Protein AF-A0A0D7ASS7-F1 (afdb_monomer_lite)

Secondary structure (DSSP, 8-state):
-----THHHHHHHHHHHPPPP--SS--HHHHHHHHHHHHHHHHHHHHHHHHHHH-TT-HHHHHHHHHHHHHS-HHHHHHHHHTT--GGGS-PPPHHHHHHHHSTTHHHHHHHHHSTT---HHHHHHHHHHHHT--HHHHHHHHHTT------PPP-

pLDDT: mean 70.8, std 17.52, range [34.53, 91.5]

Radius of gyration: 19.89 Å; chains: 1; bounding box: 53×33×56 Å

Structure (mmCIF, N/CA/C/O backbone):
data_AF-A0A0D7ASS7-F1
#
_entry.id   AF-A0A0D7ASS7-F1
#
loop_
_atom_site.group_PDB
_atom_site.id
_atom_site.type_symbol
_atom_site.label_atom_id
_atom_site.label_alt_id
_atom_site.label_comp_id
_atom_site.label_asym_id
_atom_site.label_entity_id
_atom_site.label_seq_id
_atom_site.pdbx_PDB_ins_code
_atom_site.Cartn_x
_atom_site.Cartn_y
_atom_site.Cartn_z
_atom_site.occupancy
_atom_site.B_iso_or_equiv
_atom_site.auth_seq_id
_atom_site.auth_comp_id
_atom_site.auth_asym_id
_atom_site.auth_atom_id
_atom_site.pdbx_PDB_model_num
ATOM 1 N N . MET A 1 1 ? 10.363 -7.532 -31.169 1.00 34.53 1 MET A N 1
ATOM 2 C CA . MET A 1 1 ? 11.376 -7.976 -30.187 1.00 34.53 1 MET A CA 1
ATOM 3 C C . MET A 1 1 ? 12.349 -6.829 -29.951 1.00 34.53 1 MET A C 1
ATOM 5 O O . MET A 1 1 ? 13.036 -6.443 -30.884 1.00 34.53 1 MET A O 1
ATOM 9 N N . ARG A 1 2 ? 12.371 -6.235 -28.754 1.00 35.59 2 ARG A N 1
ATOM 10 C CA . ARG A 1 2 ? 13.431 -5.303 -28.335 1.00 35.59 2 ARG A CA 1
ATOM 11 C C . ARG A 1 2 ? 13.982 -5.814 -27.009 1.00 35.59 2 ARG A C 1
A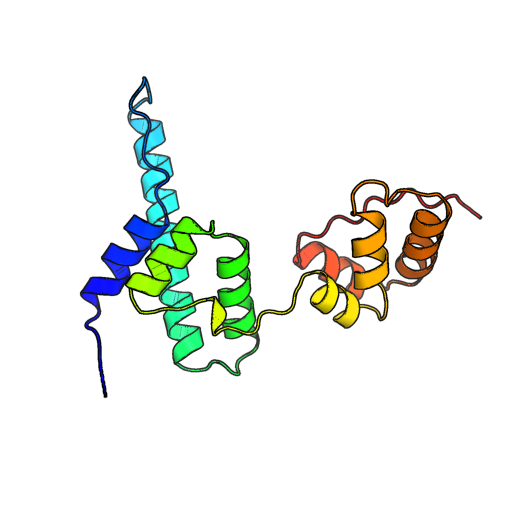TOM 13 O O . ARG A 1 2 ? 13.456 -5.509 -25.947 1.00 35.59 2 ARG A O 1
ATOM 20 N N . PHE A 1 3 ? 14.974 -6.694 -27.114 1.00 41.94 3 PHE A N 1
ATOM 21 C CA . PHE A 1 3 ? 15.791 -7.134 -25.991 1.00 41.94 3 PHE A CA 1
ATOM 22 C C . PHE A 1 3 ? 16.792 -6.018 -25.687 1.00 41.94 3 PHE A C 1
ATOM 24 O O . PHE A 1 3 ? 17.801 -5.883 -26.372 1.00 41.94 3 PHE A O 1
ATOM 31 N N . THR A 1 4 ? 16.491 -5.187 -24.693 1.00 43.41 4 THR A N 1
ATOM 32 C CA . THR A 1 4 ? 17.469 -4.248 -24.132 1.00 43.41 4 THR A CA 1
ATOM 33 C C . THR A 1 4 ? 18.453 -5.053 -23.270 1.00 43.41 4 THR A C 1
ATOM 35 O O . THR A 1 4 ? 18.002 -5.841 -22.431 1.00 43.41 4 THR A O 1
ATOM 38 N N . PRO A 1 5 ? 19.776 -4.947 -23.489 1.00 40.22 5 PRO A N 1
ATOM 39 C CA . PRO A 1 5 ? 20.746 -5.859 -22.897 1.00 40.22 5 PRO A CA 1
ATOM 40 C C . PRO A 1 5 ? 20.941 -5.604 -21.396 1.00 40.22 5 PRO A C 1
ATOM 42 O O . PRO A 1 5 ? 20.968 -4.467 -20.924 1.00 40.22 5 PRO A O 1
ATOM 45 N N . LEU A 1 6 ? 21.130 -6.715 -20.679 1.00 46.94 6 LEU A N 1
ATOM 46 C CA . LEU A 1 6 ? 21.319 -6.913 -19.233 1.00 46.94 6 LEU A CA 1
ATOM 47 C C . LEU A 1 6 ? 22.167 -5.869 -18.481 1.00 46.94 6 LEU A C 1
ATOM 49 O O . LEU A 1 6 ? 21.921 -5.641 -17.301 1.00 46.94 6 LEU A O 1
ATOM 53 N N . PHE A 1 7 ? 23.124 -5.219 -19.142 1.00 37.06 7 PHE A N 1
ATOM 54 C CA . PHE A 1 7 ? 24.015 -4.228 -18.528 1.00 37.06 7 PHE A CA 1
ATOM 55 C C . PHE A 1 7 ? 23.333 -2.895 -18.175 1.00 37.06 7 PHE A C 1
ATOM 57 O O . PHE A 1 7 ? 23.811 -2.177 -17.303 1.00 37.06 7 PHE A O 1
ATOM 64 N N . THR A 1 8 ? 22.189 -2.577 -18.786 1.00 43.34 8 THR A N 1
ATOM 65 C CA . THR A 1 8 ? 21.454 -1.329 -18.491 1.00 43.34 8 THR A CA 1
ATOM 66 C C . THR A 1 8 ? 20.613 -1.396 -17.215 1.00 43.34 8 THR A C 1
ATOM 68 O O . THR A 1 8 ? 20.315 -0.358 -16.636 1.00 43.34 8 THR A O 1
ATOM 71 N N . LEU A 1 9 ? 20.264 -2.594 -16.731 1.00 43.62 9 LEU A N 1
ATOM 72 C CA . LEU A 1 9 ? 19.398 -2.757 -15.554 1.00 43.62 9 LEU A CA 1
ATOM 73 C C . LEU A 1 9 ? 20.150 -2.659 -14.216 1.00 43.62 9 LEU A C 1
ATOM 75 O O . LEU A 1 9 ? 19.570 -2.220 -13.230 1.00 43.62 9 LEU A O 1
ATOM 79 N N . VAL A 1 10 ? 21.437 -3.018 -14.174 1.00 39.94 10 VAL A N 1
ATOM 80 C CA . VAL A 1 10 ? 22.247 -2.900 -12.946 1.00 39.94 10 VAL A CA 1
ATOM 81 C C . VAL A 1 10 ? 22.652 -1.441 -12.708 1.00 39.94 10 VAL A C 1
ATOM 83 O O . VAL A 1 10 ? 22.482 -0.934 -11.604 1.00 39.94 10 VAL A O 1
ATOM 86 N N . LEU A 1 11 ? 23.068 -0.724 -13.762 1.00 38.97 11 LEU A N 1
ATOM 87 C CA . LEU A 1 11 ? 23.366 0.716 -13.690 1.00 38.97 11 LEU A CA 1
ATOM 88 C C . LEU A 1 11 ? 22.114 1.554 -13.377 1.00 38.97 11 LEU A C 1
ATOM 90 O O . LEU A 1 11 ? 22.182 2.573 -12.693 1.00 38.97 11 LEU A O 1
ATOM 94 N N . ALA A 1 12 ? 20.955 1.085 -13.842 1.00 43.31 12 ALA A N 1
ATOM 95 C CA . ALA A 1 12 ? 19.659 1.678 -13.562 1.00 43.31 12 ALA A CA 1
ATOM 96 C C . ALA A 1 12 ? 19.301 1.681 -12.082 1.00 43.31 12 ALA A C 1
ATOM 98 O O . ALA A 1 12 ? 18.837 2.677 -11.539 1.00 43.31 12 ALA A O 1
ATOM 99 N N . ALA A 1 13 ? 19.512 0.547 -11.434 1.00 42.00 13 ALA A N 1
ATOM 100 C CA . ALA A 1 13 ? 19.072 0.328 -10.078 1.00 42.00 13 ALA A CA 1
ATOM 101 C C . ALA A 1 13 ? 19.913 1.126 -9.057 1.00 42.00 13 ALA A C 1
ATOM 103 O O . ALA A 1 13 ? 19.366 1.589 -8.060 1.00 42.00 13 ALA A O 1
ATOM 104 N N . VAL A 1 14 ? 21.182 1.422 -9.375 1.00 49.00 14 VAL A N 1
ATOM 105 C CA . VAL A 1 14 ? 22.031 2.364 -8.618 1.00 49.00 14 VAL A CA 1
ATOM 106 C C . VAL A 1 14 ? 21.548 3.818 -8.773 1.00 49.00 14 VAL A C 1
ATOM 108 O O . VAL A 1 14 ? 21.458 4.546 -7.786 1.00 49.00 14 VAL A O 1
ATOM 111 N N . ALA A 1 15 ? 21.138 4.235 -9.979 1.00 42.75 15 ALA A N 1
ATOM 112 C CA . ALA A 1 15 ? 20.601 5.583 -10.238 1.00 42.75 15 ALA A CA 1
ATOM 113 C C . ALA A 1 15 ? 19.190 5.813 -9.659 1.00 42.75 15 ALA A C 1
ATOM 115 O O . ALA A 1 15 ? 18.756 6.948 -9.458 1.00 42.75 15 ALA A O 1
ATOM 116 N N . ILE A 1 16 ? 18.449 4.735 -9.409 1.00 49.25 16 ILE A N 1
ATOM 117 C CA . ILE A 1 16 ? 17.146 4.757 -8.744 1.00 49.25 16 ILE A CA 1
ATOM 118 C C . ILE A 1 16 ? 17.336 4.877 -7.230 1.00 49.25 16 ILE A C 1
ATOM 120 O O . ILE A 1 16 ? 16.446 5.380 -6.579 1.00 49.25 16 ILE A O 1
ATOM 124 N N . ALA A 1 17 ? 18.456 4.468 -6.635 1.00 43.22 17 ALA A 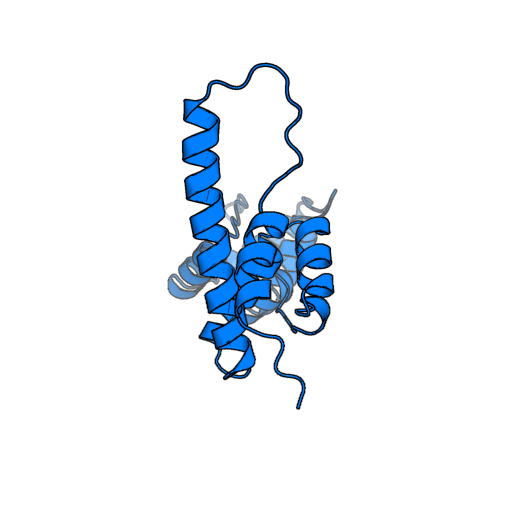N 1
ATOM 125 C CA . ALA A 1 17 ? 18.556 4.379 -5.180 1.00 43.22 17 ALA A CA 1
ATOM 126 C C . ALA A 1 17 ? 19.143 5.641 -4.511 1.00 43.22 17 ALA A C 1
ATOM 128 O O . ALA A 1 17 ? 18.710 5.996 -3.420 1.00 43.22 17 ALA A O 1
ATOM 129 N N . ALA A 1 18 ? 20.046 6.380 -5.160 1.00 43.75 18 ALA A N 1
ATOM 130 C CA . ALA A 1 18 ? 20.719 7.517 -4.526 1.00 43.75 18 ALA A CA 1
ATOM 131 C C . ALA A 1 18 ? 19.842 8.796 -4.454 1.00 43.75 18 ALA A C 1
ATOM 133 O O . ALA A 1 18 ? 19.489 9.346 -5.500 1.00 43.75 18 ALA A O 1
ATOM 134 N N . PRO A 1 19 ? 19.531 9.354 -3.262 1.00 41.44 19 PRO A N 1
ATOM 135 C CA . PRO A 1 19 ? 19.341 10.797 -3.146 1.00 41.44 19 PRO A CA 1
ATOM 136 C C . PRO A 1 19 ? 20.688 11.457 -3.464 1.00 41.44 19 PRO A C 1
ATOM 138 O O . PRO A 1 19 ? 21.722 10.975 -2.996 1.00 41.44 19 PRO A O 1
ATOM 141 N N . ALA A 1 20 ? 20.694 12.516 -4.277 1.00 42.28 20 ALA A N 1
ATOM 142 C CA . ALA A 1 20 ? 21.910 13.278 -4.552 1.00 42.28 20 ALA A CA 1
ATOM 143 C C . ALA A 1 20 ? 22.588 13.633 -3.211 1.00 42.28 20 ALA A C 1
ATOM 145 O O . ALA A 1 20 ? 21.921 14.221 -2.356 1.00 42.28 20 ALA A O 1
ATOM 146 N N . PRO A 1 21 ? 23.839 13.208 -2.962 1.00 43.78 21 PRO A N 1
ATOM 147 C CA . PRO A 1 21 ? 24.515 13.542 -1.719 1.00 43.78 21 PRO A CA 1
ATOM 148 C C . PRO A 1 21 ? 24.778 15.048 -1.688 1.00 43.78 21 PRO A C 1
ATOM 150 O O . PRO A 1 21 ? 25.440 15.587 -2.571 1.00 43.78 21 PRO A O 1
ATOM 153 N N . ASP A 1 22 ? 24.239 15.712 -0.668 1.00 42.22 22 ASP A N 1
ATOM 154 C CA . ASP A 1 22 ? 24.725 17.015 -0.233 1.00 42.22 22 ASP A CA 1
ATOM 155 C C . ASP A 1 22 ? 26.056 16.740 0.479 1.00 42.22 22 ASP A C 1
ATOM 157 O O . ASP A 1 22 ? 26.098 16.046 1.500 1.00 42.22 22 ASP A O 1
ATOM 161 N N . PHE A 1 23 ? 27.165 17.126 -0.150 1.00 42.00 23 PHE A N 1
ATOM 162 C CA . PHE A 1 23 ? 28.508 16.825 0.342 1.00 42.00 23 PHE A CA 1
ATOM 163 C C . PHE A 1 23 ? 28.908 17.848 1.403 1.00 42.00 23 PHE A C 1
ATOM 165 O O . PHE A 1 23 ? 29.776 18.681 1.160 1.00 42.00 23 PHE A O 1
ATOM 172 N N . ASP A 1 24 ? 28.293 17.769 2.580 1.00 38.31 24 ASP A N 1
ATOM 173 C CA . ASP A 1 24 ? 28.804 18.459 3.762 1.00 38.31 24 ASP A CA 1
ATOM 174 C C . ASP A 1 24 ? 28.910 17.463 4.931 1.00 38.31 24 ASP A C 1
ATOM 176 O O . ASP A 1 24 ? 27.932 17.103 5.584 1.00 38.31 24 ASP A O 1
ATOM 180 N N . GLY A 1 25 ? 30.126 16.942 5.143 1.00 47.47 25 GLY A N 1
ATOM 181 C CA . GLY A 1 25 ? 30.547 16.343 6.418 1.00 47.47 25 GLY A CA 1
ATOM 182 C C . GLY A 1 25 ? 30.220 14.871 6.726 1.00 47.47 25 GLY A C 1
ATOM 183 O O . GLY A 1 25 ? 30.205 14.520 7.903 1.00 47.47 25 GLY A O 1
ATOM 184 N N . VAL A 1 26 ? 29.978 13.985 5.752 1.00 46.62 26 VAL A N 1
ATOM 185 C CA . VAL A 1 26 ? 29.613 12.579 6.052 1.00 46.62 26 VAL A CA 1
ATOM 186 C C . VAL A 1 26 ? 30.845 11.661 6.162 1.00 46.62 26 VAL A C 1
ATOM 188 O O . VAL A 1 26 ? 31.570 11.483 5.186 1.00 46.62 26 VAL A O 1
ATOM 191 N N . GLU A 1 27 ? 31.060 11.056 7.340 1.00 48.75 27 GLU A N 1
ATOM 192 C CA . GLU A 1 27 ? 32.091 10.033 7.603 1.00 48.75 27 GLU A CA 1
ATOM 193 C C . GLU A 1 27 ? 32.004 8.853 6.614 1.00 48.75 27 GLU A C 1
ATOM 195 O O . GLU A 1 27 ? 30.935 8.288 6.380 1.00 48.75 27 GLU A O 1
ATOM 200 N N . GLU A 1 28 ? 33.157 8.436 6.088 1.00 48.28 28 GLU A N 1
ATOM 201 C CA . GLU A 1 28 ? 33.353 7.406 5.051 1.00 48.28 28 GLU A CA 1
ATOM 202 C C . GLU A 1 28 ? 32.622 6.076 5.343 1.00 48.28 28 GLU A C 1
ATOM 204 O O . GLU A 1 28 ? 32.038 5.470 4.448 1.00 48.28 28 GLU A O 1
ATOM 209 N N . ARG A 1 29 ? 32.512 5.679 6.620 1.00 48.66 29 ARG A N 1
ATOM 210 C CA . ARG A 1 29 ? 31.762 4.476 7.043 1.00 48.66 29 ARG A CA 1
ATOM 211 C C . ARG A 1 29 ? 30.258 4.549 6.791 1.00 48.66 29 ARG A C 1
ATOM 213 O O . ARG A 1 29 ? 29.644 3.537 6.466 1.00 48.66 29 ARG A O 1
ATOM 220 N N . ALA A 1 30 ? 29.651 5.726 6.938 1.00 48.06 30 ALA A N 1
ATOM 221 C CA . ALA A 1 30 ? 28.223 5.892 6.683 1.00 48.06 30 ALA A CA 1
ATOM 222 C C . ALA A 1 30 ? 27.909 5.858 5.178 1.00 48.06 30 ALA A C 1
ATOM 224 O O . ALA A 1 30 ? 26.773 5.576 4.793 1.00 48.06 30 ALA A O 1
ATOM 225 N N . LEU A 1 31 ? 28.896 6.136 4.322 1.00 45.53 31 LEU A N 1
ATOM 226 C CA . LEU A 1 31 ? 28.763 6.020 2.871 1.00 45.53 31 LEU A CA 1
ATOM 227 C C . LEU A 1 31 ? 28.798 4.552 2.426 1.00 45.53 31 LEU A C 1
ATOM 229 O O . LEU A 1 31 ? 27.964 4.175 1.604 1.00 45.53 31 LEU A O 1
ATOM 233 N N . ASP A 1 32 ? 29.659 3.722 3.022 1.00 45.00 32 ASP A N 1
ATOM 234 C CA . ASP A 1 32 ? 29.740 2.284 2.720 1.00 45.00 32 ASP A CA 1
ATOM 235 C C . ASP A 1 32 ? 28.474 1.515 3.132 1.00 45.00 32 ASP A C 1
ATOM 237 O O . ASP A 1 32 ? 27.907 0.782 2.321 1.00 45.00 32 ASP A O 1
ATOM 241 N N . ASP A 1 33 ? 27.947 1.731 4.344 1.00 37.38 33 ASP A N 1
ATOM 242 C CA . ASP A 1 33 ? 26.704 1.071 4.788 1.00 37.38 33 ASP A CA 1
ATOM 243 C C . ASP A 1 33 ? 25.494 1.482 3.927 1.00 37.38 33 ASP A C 1
ATOM 245 O O . ASP A 1 33 ? 24.612 0.671 3.614 1.00 37.38 33 ASP A O 1
ATOM 249 N N . ARG A 1 34 ? 25.459 2.747 3.486 1.00 42.31 34 ARG A N 1
ATOM 250 C CA . ARG A 1 34 ? 24.449 3.232 2.537 1.00 42.31 34 ARG A CA 1
ATOM 251 C C . ARG A 1 34 ? 24.643 2.603 1.162 1.00 42.31 34 ARG A C 1
ATOM 253 O O . ARG A 1 34 ? 23.648 2.205 0.564 1.00 42.31 34 ARG A O 1
ATOM 260 N N . ALA A 1 35 ? 25.875 2.473 0.677 1.00 40.75 35 ALA A N 1
ATOM 261 C CA . ALA A 1 35 ? 26.181 1.838 -0.602 1.00 40.75 35 ALA A CA 1
ATOM 262 C C . ALA A 1 35 ? 25.760 0.360 -0.623 1.00 40.75 35 ALA A C 1
ATOM 264 O O . ALA A 1 35 ? 25.081 -0.058 -1.560 1.00 40.75 35 ALA A O 1
ATOM 265 N N . VAL A 1 36 ? 26.036 -0.399 0.443 1.00 38.72 36 VAL A N 1
ATOM 266 C CA . VAL A 1 36 ? 25.608 -1.805 0.580 1.00 38.72 36 VAL A CA 1
ATOM 267 C C . VAL A 1 36 ? 24.079 -1.923 0.630 1.00 38.72 36 VAL A C 1
ATOM 269 O O . VAL A 1 36 ? 23.490 -2.790 -0.023 1.00 38.72 36 VAL A O 1
ATOM 272 N N . SER A 1 37 ? 23.410 -1.019 1.351 1.00 46.62 37 SER A N 1
ATOM 273 C CA . SER A 1 37 ? 21.943 -0.934 1.362 1.00 46.62 37 SER A CA 1
ATOM 274 C C . SER A 1 37 ? 21.379 -0.618 -0.032 1.00 46.62 37 SER A C 1
ATOM 276 O O . SER A 1 37 ? 20.428 -1.260 -0.489 1.00 46.62 37 SER A O 1
ATOM 278 N N . PHE A 1 38 ? 22.004 0.314 -0.757 1.00 48.44 38 PHE A N 1
ATOM 279 C CA . PHE A 1 38 ? 21.602 0.702 -2.106 1.00 48.44 38 PHE A CA 1
ATOM 280 C C . PHE A 1 38 ? 21.814 -0.406 -3.136 1.00 48.44 38 PHE A C 1
ATOM 282 O O . PHE A 1 38 ? 20.920 -0.640 -3.951 1.00 48.44 38 PHE A O 1
ATOM 289 N N . GLU A 1 39 ? 22.927 -1.136 -3.079 1.00 49.38 39 GLU A N 1
ATOM 290 C CA . GLU A 1 39 ? 23.155 -2.309 -3.924 1.00 49.38 39 GLU A CA 1
ATOM 291 C C . GLU A 1 39 ? 22.126 -3.409 -3.632 1.00 49.38 39 GLU A C 1
ATOM 293 O O . GLU A 1 39 ? 21.522 -3.951 -4.561 1.00 49.38 39 GLU A O 1
ATOM 298 N N . GLY A 1 40 ? 21.822 -3.682 -2.359 1.00 51.16 40 GLY A N 1
ATOM 299 C CA . GLY A 1 40 ? 20.785 -4.645 -1.972 1.00 51.16 40 GLY A CA 1
ATOM 300 C C . GLY A 1 40 ? 19.393 -4.288 -2.513 1.00 51.16 40 GLY A C 1
ATOM 301 O O . GLY A 1 40 ? 18.687 -5.148 -3.056 1.00 51.16 40 GLY A O 1
ATOM 302 N N . ILE A 1 41 ? 19.014 -3.008 -2.439 1.00 55.69 41 ILE A N 1
ATOM 303 C CA . ILE A 1 41 ? 17.760 -2.489 -3.011 1.00 55.69 41 ILE A CA 1
ATOM 304 C C . ILE A 1 41 ? 17.777 -2.612 -4.542 1.00 55.69 41 ILE A C 1
ATOM 306 O O . ILE A 1 41 ? 16.780 -3.027 -5.141 1.00 55.69 41 ILE A O 1
ATOM 310 N N . ALA A 1 42 ? 18.913 -2.313 -5.172 1.00 60.34 42 ALA A N 1
ATOM 311 C CA . ALA A 1 42 ? 19.087 -2.334 -6.615 1.00 60.34 42 ALA A CA 1
ATOM 312 C C . ALA A 1 42 ? 18.986 -3.750 -7.219 1.00 60.34 42 ALA A C 1
ATOM 314 O O . ALA A 1 42 ? 18.257 -3.981 -8.199 1.00 60.34 42 ALA A O 1
ATOM 315 N N . PHE A 1 43 ? 19.667 -4.722 -6.608 1.00 62.44 43 PHE A N 1
ATOM 316 C CA . PHE A 1 43 ? 19.592 -6.132 -6.994 1.00 62.44 43 PHE A CA 1
ATOM 317 C C . PHE A 1 43 ? 18.189 -6.706 -6.760 1.00 62.44 43 PHE A C 1
ATOM 319 O O . PHE A 1 43 ? 17.642 -7.374 -7.646 1.00 62.44 43 PHE A O 1
ATOM 326 N N . GLY A 1 44 ? 17.571 -6.394 -5.616 1.00 73.06 44 GLY A N 1
ATOM 327 C CA . GLY A 1 44 ? 16.213 -6.835 -5.294 1.00 73.06 44 GLY A CA 1
ATOM 328 C C . GLY A 1 44 ? 15.159 -6.300 -6.270 1.00 73.06 44 GLY A C 1
ATOM 329 O O . GLY A 1 44 ? 14.338 -7.067 -6.783 1.00 73.06 44 GLY A O 1
ATOM 330 N N . LEU A 1 45 ? 15.225 -5.008 -6.609 1.00 78.44 45 LEU A N 1
ATOM 331 C CA . LEU A 1 45 ? 14.308 -4.380 -7.561 1.00 78.44 45 LEU A CA 1
ATOM 332 C C . LEU A 1 45 ? 14.449 -4.976 -8.969 1.00 78.44 45 LEU A C 1
ATOM 334 O O . LEU A 1 45 ? 13.450 -5.293 -9.619 1.00 78.44 45 LEU A O 1
ATOM 338 N N . THR A 1 46 ? 15.684 -5.174 -9.434 1.00 79.69 46 THR A N 1
ATOM 339 C CA . THR A 1 46 ? 15.953 -5.759 -10.756 1.00 79.69 46 THR A CA 1
ATOM 340 C C . THR A 1 46 ? 15.378 -7.173 -10.870 1.00 79.69 46 THR A C 1
ATOM 342 O O . THR A 1 46 ? 14.746 -7.518 -11.877 1.00 79.69 46 THR A O 1
ATOM 345 N N . ALA A 1 47 ? 15.546 -7.989 -9.825 1.00 81.94 47 ALA A N 1
ATOM 346 C CA . ALA A 1 47 ? 14.971 -9.328 -9.763 1.00 81.94 47 ALA A CA 1
ATOM 347 C C . ALA A 1 47 ? 13.432 -9.292 -9.782 1.00 81.94 47 ALA A C 1
ATOM 349 O O . ALA A 1 47 ? 12.818 -10.036 -10.552 1.00 81.94 47 ALA A O 1
ATOM 350 N N . ALA A 1 48 ? 12.812 -8.394 -9.010 1.00 83.94 48 ALA A N 1
ATOM 351 C CA . ALA A 1 48 ? 11.358 -8.235 -8.969 1.00 83.94 48 ALA A CA 1
ATOM 352 C C . ALA A 1 48 ? 10.777 -7.798 -10.325 1.00 83.94 48 ALA A C 1
ATOM 354 O O . ALA A 1 48 ? 9.809 -8.397 -10.800 1.00 83.94 48 ALA A O 1
ATOM 355 N N . ILE A 1 49 ? 11.404 -6.825 -10.998 1.00 86.06 49 ILE A N 1
ATOM 356 C CA . ILE A 1 49 ? 11.014 -6.390 -12.351 1.00 86.06 49 ILE A CA 1
ATOM 357 C C . ILE A 1 49 ? 11.070 -7.566 -13.332 1.00 86.06 49 ILE A C 1
ATOM 359 O O . ILE A 1 49 ? 10.145 -7.763 -14.126 1.00 86.06 49 ILE A O 1
ATOM 363 N N . ARG A 1 50 ? 12.139 -8.370 -13.284 1.00 86.56 50 ARG A N 1
ATOM 364 C CA . ARG A 1 50 ? 12.290 -9.547 -14.151 1.00 86.56 50 ARG A CA 1
ATOM 365 C C . ARG A 1 50 ? 11.199 -10.585 -13.888 1.00 86.56 50 ARG A C 1
ATOM 367 O O . ARG A 1 50 ? 10.582 -11.063 -14.839 1.00 86.56 50 ARG A O 1
ATOM 374 N N . GLN A 1 51 ? 10.964 -10.939 -12.627 1.00 89.19 51 GLN A N 1
ATOM 375 C CA . GLN A 1 51 ? 9.940 -11.920 -12.255 1.00 89.19 51 GLN A CA 1
ATOM 376 C C . GLN A 1 51 ? 8.545 -11.458 -12.689 1.00 89.19 51 GLN A C 1
ATOM 378 O O . GLN A 1 51 ? 7.803 -12.236 -13.292 1.00 89.19 51 GLN A O 1
ATOM 383 N N . TYR A 1 52 ? 8.225 -10.180 -12.470 1.00 89.19 52 TYR A N 1
ATOM 384 C CA . TYR A 1 52 ? 6.968 -9.583 -12.908 1.00 89.19 52 TYR A CA 1
ATOM 385 C C . TYR A 1 52 ? 6.802 -9.613 -14.431 1.00 89.19 52 TYR A C 1
ATOM 387 O O . TYR A 1 52 ? 5.773 -10.076 -14.913 1.00 89.19 52 TYR A O 1
ATOM 395 N N . ARG A 1 53 ? 7.818 -9.213 -15.206 1.00 89.50 53 ARG A N 1
ATOM 396 C CA . ARG A 1 53 ? 7.760 -9.270 -16.681 1.00 89.50 53 ARG A CA 1
ATOM 397 C C . ARG A 1 53 ? 7.551 -10.688 -17.214 1.00 89.50 53 ARG A C 1
ATOM 399 O O . ARG A 1 53 ? 6.833 -10.865 -18.191 1.00 89.50 53 ARG A O 1
ATOM 406 N N . ASN A 1 54 ? 8.172 -11.682 -16.582 1.00 91.50 54 ASN A N 1
ATOM 407 C CA . ASN A 1 54 ? 8.073 -13.076 -17.015 1.00 91.50 54 ASN A CA 1
ATOM 408 C C . ASN A 1 54 ? 6.714 -13.706 -16.680 1.00 91.50 54 ASN A C 1
ATOM 410 O O . ASN A 1 54 ? 6.245 -14.568 -17.418 1.00 91.50 54 ASN A O 1
ATOM 414 N N . ASN A 1 55 ? 6.090 -13.314 -15.566 1.00 89.38 55 ASN A N 1
ATOM 415 C CA . ASN A 1 55 ? 4.767 -13.799 -15.175 1.00 89.38 55 ASN A CA 1
ATOM 416 C C . ASN A 1 55 ? 4.015 -12.722 -14.369 1.00 89.38 55 ASN A C 1
ATOM 418 O O . ASN A 1 55 ? 4.049 -12.751 -13.132 1.00 89.38 55 ASN A O 1
ATOM 422 N N . PRO A 1 56 ? 3.335 -11.780 -15.051 1.00 84.56 56 PRO A N 1
ATOM 423 C CA . PRO A 1 56 ? 2.683 -10.641 -14.401 1.00 84.56 56 PRO A CA 1
ATOM 424 C C . PRO A 1 56 ? 1.397 -11.031 -13.664 1.00 84.56 56 PRO A C 1
ATOM 426 O O . PRO A 1 56 ? 0.979 -10.341 -12.739 1.00 84.56 56 PRO A O 1
ATOM 429 N N . THR A 1 57 ? 0.781 -12.155 -14.040 1.00 85.75 57 THR A N 1
ATOM 430 C CA . THR A 1 57 ? -0.432 -12.687 -13.399 1.00 85.75 57 THR A CA 1
ATOM 431 C C . THR A 1 57 ? -0.153 -13.408 -12.081 1.00 85.75 57 THR A C 1
ATOM 433 O O . THR A 1 57 ? -1.076 -13.689 -11.315 1.00 85.75 57 THR A O 1
ATOM 436 N N . ASN A 1 58 ? 1.111 -13.731 -11.791 1.00 88.75 58 ASN A N 1
ATOM 437 C CA . ASN A 1 58 ? 1.480 -14.344 -10.525 1.00 88.75 58 ASN A CA 1
ATOM 438 C C . ASN A 1 58 ? 1.325 -13.329 -9.381 1.00 88.75 58 ASN A C 1
ATOM 440 O O . ASN A 1 58 ? 1.969 -12.279 -9.368 1.00 88.75 58 ASN A O 1
ATOM 444 N N . LYS A 1 59 ? 0.504 -13.679 -8.385 1.00 79.62 59 LYS A N 1
ATOM 445 C CA . LYS A 1 59 ? 0.191 -12.808 -7.243 1.00 79.62 59 LYS A CA 1
ATOM 446 C C . LYS A 1 59 ? 1.427 -12.385 -6.446 1.00 79.62 59 LYS A C 1
ATOM 448 O O . LYS A 1 59 ? 1.476 -11.248 -5.992 1.00 79.62 59 LYS A O 1
ATOM 453 N N . ASN A 1 60 ? 2.427 -13.256 -6.302 1.00 80.38 60 ASN A N 1
ATOM 454 C CA . ASN A 1 60 ? 3.650 -12.943 -5.560 1.00 80.38 60 ASN A CA 1
ATOM 455 C C . ASN A 1 60 ? 4.527 -11.955 -6.335 1.00 80.38 60 ASN A C 1
ATOM 457 O O . ASN A 1 60 ? 5.043 -11.010 -5.742 1.00 80.38 60 ASN A O 1
ATOM 461 N N . ASN A 1 61 ? 4.634 -12.120 -7.657 1.00 84.88 61 ASN A N 1
ATOM 462 C CA . ASN A 1 61 ? 5.384 -11.198 -8.512 1.00 84.88 61 ASN A CA 1
ATOM 463 C C . ASN A 1 61 ? 4.728 -9.811 -8.547 1.00 84.88 61 ASN A C 1
ATOM 465 O O . ASN A 1 61 ? 5.416 -8.798 -8.424 1.00 84.88 61 ASN A O 1
ATOM 469 N N . LEU A 1 62 ? 3.394 -9.769 -8.667 1.00 86.06 62 LEU A N 1
ATOM 470 C CA . LEU A 1 62 ? 2.621 -8.528 -8.600 1.00 86.06 62 LEU A CA 1
ATOM 471 C C . LEU A 1 62 ? 2.765 -7.856 -7.224 1.00 86.06 62 LEU A C 1
ATOM 473 O O . LEU A 1 62 ? 3.033 -6.662 -7.139 1.00 86.06 62 LEU A O 1
ATOM 477 N N . ALA A 1 63 ? 2.648 -8.619 -6.135 1.00 81.06 63 ALA A N 1
ATOM 478 C CA . ALA A 1 63 ? 2.823 -8.084 -4.787 1.00 81.06 63 ALA A CA 1
ATOM 479 C C . ALA A 1 63 ? 4.238 -7.527 -4.569 1.00 81.06 63 ALA A C 1
ATOM 481 O O . ALA A 1 63 ? 4.385 -6.446 -4.001 1.00 81.06 63 ALA A O 1
ATOM 482 N N . ALA A 1 64 ? 5.274 -8.226 -5.043 1.00 81.62 64 ALA A N 1
ATOM 483 C CA . ALA A 1 64 ? 6.657 -7.772 -4.938 1.00 81.62 64 ALA A CA 1
ATOM 484 C C . ALA A 1 64 ? 6.868 -6.439 -5.669 1.00 81.62 64 ALA A C 1
ATOM 486 O O . ALA A 1 64 ? 7.373 -5.489 -5.069 1.00 81.62 64 ALA A O 1
ATOM 487 N N . ILE A 1 65 ? 6.427 -6.327 -6.927 1.00 86.44 65 ILE A N 1
ATOM 488 C CA . ILE A 1 65 ? 6.617 -5.091 -7.694 1.00 86.44 65 ILE A CA 1
ATOM 489 C C . ILE A 1 65 ? 5.806 -3.920 -7.121 1.00 86.44 65 ILE A C 1
ATOM 491 O O . ILE A 1 65 ? 6.286 -2.788 -7.109 1.00 86.44 65 ILE A O 1
ATOM 495 N N . CYS A 1 66 ? 4.621 -4.187 -6.566 1.00 84.44 66 CYS A N 1
ATOM 496 C CA . CYS A 1 66 ? 3.803 -3.161 -5.925 1.00 84.44 66 CYS A CA 1
ATOM 497 C C . CYS A 1 66 ? 4.393 -2.661 -4.602 1.00 84.44 66 CYS A C 1
ATOM 499 O O . CYS A 1 66 ? 4.267 -1.476 -4.299 1.00 84.44 66 CYS A O 1
ATOM 501 N N . ARG A 1 67 ? 5.095 -3.514 -3.843 1.00 77.75 67 ARG A N 1
ATOM 502 C CA . ARG A 1 67 ? 5.865 -3.075 -2.666 1.00 77.75 67 ARG A CA 1
ATOM 503 C C . ARG A 1 67 ? 7.002 -2.138 -3.061 1.00 77.75 67 ARG A C 1
ATOM 505 O O . ARG A 1 67 ? 7.160 -1.096 -2.436 1.00 77.75 67 ARG A O 1
ATOM 512 N N . TYR A 1 68 ? 7.741 -2.463 -4.125 1.00 80.69 68 TYR A N 1
ATOM 513 C CA . TYR A 1 68 ? 8.767 -1.560 -4.652 1.00 80.69 68 TYR A CA 1
ATOM 514 C C . TYR A 1 68 ? 8.166 -0.239 -5.142 1.00 80.69 68 TYR A C 1
ATOM 516 O O . TYR A 1 68 ? 8.685 0.813 -4.793 1.00 80.69 68 TYR A O 1
ATOM 524 N N . LYS A 1 69 ? 7.036 -0.265 -5.864 1.00 83.94 69 LYS A N 1
ATOM 525 C CA . LYS A 1 69 ? 6.335 0.962 -6.279 1.00 83.94 69 LYS A CA 1
ATOM 526 C C . LYS A 1 69 ? 6.000 1.871 -5.089 1.00 83.94 69 LYS A C 1
ATOM 528 O O . LYS A 1 69 ? 6.157 3.079 -5.194 1.00 83.94 69 LYS A O 1
ATOM 533 N N . ALA A 1 70 ? 5.555 1.294 -3.971 1.00 75.12 70 ALA A N 1
ATOM 534 C CA . ALA A 1 70 ? 5.215 2.046 -2.763 1.00 75.12 70 ALA A CA 1
ATOM 535 C C . ALA A 1 70 ? 6.444 2.567 -1.994 1.00 75.12 70 ALA A C 1
ATOM 537 O O . ALA A 1 70 ? 6.349 3.591 -1.326 1.00 75.12 70 ALA A O 1
ATOM 538 N N . ALA A 1 71 ? 7.580 1.869 -2.071 1.00 70.62 71 ALA A N 1
ATOM 539 C CA . ALA A 1 71 ? 8.810 2.245 -1.374 1.00 70.62 71 ALA A CA 1
ATOM 540 C C . ALA A 1 71 ? 9.670 3.265 -2.144 1.00 70.62 71 ALA A C 1
ATOM 542 O O . ALA A 1 71 ? 10.469 3.971 -1.534 1.00 70.62 71 ALA A O 1
ATOM 543 N N . LEU A 1 72 ? 9.532 3.329 -3.472 1.00 72.06 72 LEU A N 1
ATOM 544 C CA . LEU A 1 72 ? 10.317 4.214 -4.332 1.00 72.06 72 LEU A CA 1
ATOM 545 C C . LEU A 1 72 ? 9.698 5.616 -4.428 1.00 72.06 72 LEU A C 1
ATOM 547 O O . LEU A 1 72 ? 8.498 5.765 -4.665 1.00 72.06 72 LEU A O 1
ATOM 551 N N . SER A 1 73 ? 10.531 6.654 -4.348 1.00 73.81 73 SER A N 1
ATOM 552 C CA . SER A 1 73 ? 10.116 8.038 -4.590 1.00 73.81 73 SER A CA 1
ATOM 553 C C . SER A 1 73 ? 9.737 8.272 -6.058 1.00 73.81 73 SER A C 1
ATOM 555 O O . SER A 1 73 ? 10.132 7.520 -6.954 1.00 73.81 73 SER A O 1
ATOM 557 N N . THR A 1 74 ? 9.001 9.351 -6.335 1.00 73.31 74 THR A N 1
ATOM 558 C CA . THR A 1 74 ? 8.578 9.709 -7.699 1.00 73.31 74 THR A CA 1
ATOM 559 C C . THR A 1 74 ? 9.762 9.812 -8.663 1.00 73.31 74 THR A C 1
ATOM 561 O O . THR A 1 74 ? 9.694 9.308 -9.779 1.00 73.31 74 THR A O 1
ATOM 564 N N . GLN A 1 75 ? 10.884 10.389 -8.221 1.00 72.94 75 GLN A N 1
ATOM 565 C CA . GLN A 1 75 ? 12.090 10.514 -9.046 1.00 72.94 75 GLN A CA 1
ATOM 566 C C . GLN A 1 75 ? 12.690 9.144 -9.392 1.00 72.94 75 GLN A C 1
ATOM 568 O O . GLN A 1 75 ? 13.128 8.908 -10.517 1.00 72.94 75 GLN A O 1
ATOM 573 N N . GLN A 1 76 ? 12.669 8.219 -8.436 1.00 72.50 76 GLN A N 1
ATOM 574 C CA . GLN A 1 76 ? 13.178 6.860 -8.596 1.00 72.50 76 GLN A CA 1
ATOM 575 C C . GLN A 1 76 ? 12.308 6.058 -9.581 1.00 72.50 76 GLN A C 1
ATOM 577 O O . GLN A 1 76 ? 12.824 5.333 -10.433 1.00 72.50 76 GLN A O 1
ATOM 582 N N . GLN A 1 77 ? 10.987 6.248 -9.532 1.00 78.00 77 GLN A N 1
ATOM 583 C CA . GLN A 1 77 ? 10.055 5.663 -10.499 1.00 78.00 77 GLN A CA 1
ATOM 584 C C . GLN A 1 77 ? 10.250 6.244 -11.911 1.00 78.00 77 GLN A C 1
ATOM 586 O O . GLN A 1 77 ? 10.261 5.484 -12.880 1.00 78.00 77 GLN A O 1
ATOM 591 N N . THR A 1 78 ? 10.493 7.554 -12.035 1.00 75.56 78 THR A N 1
ATOM 592 C CA . THR A 1 78 ? 10.838 8.202 -13.315 1.00 75.56 78 THR A CA 1
ATOM 593 C C . THR A 1 78 ? 12.136 7.647 -13.898 1.00 75.56 78 THR A C 1
ATOM 595 O O . THR A 1 78 ? 12.198 7.327 -15.086 1.00 75.56 78 THR A O 1
ATOM 598 N N . ASN A 1 79 ? 13.165 7.459 -13.067 1.00 76.56 79 ASN A N 1
ATOM 599 C CA . ASN A 1 79 ? 14.412 6.830 -13.498 1.00 76.56 79 ASN A CA 1
ATOM 600 C C . ASN A 1 79 ? 14.144 5.407 -14.019 1.00 76.56 79 ASN A C 1
ATOM 602 O O . ASN A 1 79 ? 14.551 5.080 -15.133 1.00 76.56 79 ASN A O 1
ATOM 606 N N . ALA A 1 80 ? 13.376 4.589 -13.292 1.00 76.00 80 ALA A N 1
ATOM 607 C CA . ALA A 1 80 ? 12.981 3.257 -13.760 1.00 76.00 80 ALA A CA 1
ATOM 608 C C . ALA A 1 80 ? 12.248 3.289 -15.117 1.00 76.00 80 ALA A C 1
ATOM 610 O O . ALA A 1 80 ? 12.526 2.454 -15.986 1.00 76.00 80 ALA A O 1
ATOM 611 N N . ALA A 1 81 ? 11.374 4.279 -15.333 1.00 80.25 81 ALA A N 1
ATOM 612 C CA . ALA A 1 81 ? 10.667 4.471 -16.598 1.00 80.25 81 ALA A CA 1
ATOM 613 C C . ALA A 1 81 ? 11.626 4.800 -17.753 1.00 80.25 81 ALA A C 1
ATOM 615 O O . ALA A 1 81 ? 11.539 4.167 -18.809 1.00 80.25 81 ALA A O 1
ATOM 616 N N . ASN A 1 82 ? 12.598 5.693 -17.532 1.00 76.12 82 ASN A N 1
ATOM 617 C CA . ASN A 1 82 ? 13.656 6.017 -18.502 1.00 76.12 82 ASN A CA 1
ATOM 618 C C . ASN A 1 82 ? 14.514 4.796 -18.869 1.00 76.12 82 ASN A C 1
ATOM 620 O O . ASN A 1 82 ? 15.073 4.714 -19.961 1.00 76.12 82 ASN A O 1
ATOM 624 N N . LEU A 1 83 ? 14.575 3.817 -17.968 1.00 75.69 83 LEU A N 1
ATOM 625 C CA . LEU A 1 83 ? 15.322 2.568 -18.116 1.00 75.69 83 LEU A CA 1
ATOM 626 C C . LEU A 1 83 ? 14.436 1.429 -18.661 1.00 75.69 83 LEU A C 1
ATOM 628 O O . LEU A 1 83 ? 14.857 0.274 -18.768 1.00 75.69 83 LEU A O 1
ATOM 632 N N . GLY A 1 84 ? 13.205 1.761 -19.062 1.00 78.31 84 GLY A N 1
ATOM 633 C CA . GLY A 1 84 ? 12.282 0.890 -19.782 1.00 78.31 84 GLY A CA 1
ATOM 634 C C . GLY A 1 84 ? 11.285 0.137 -18.902 1.00 78.31 84 GLY A C 1
ATOM 635 O O . GLY A 1 84 ? 10.622 -0.777 -19.400 1.00 78.31 84 GLY A O 1
ATOM 636 N N . PHE A 1 85 ? 11.169 0.456 -17.610 1.00 83.69 85 PHE A N 1
ATOM 637 C CA . PHE A 1 85 ? 10.151 -0.114 -16.725 1.00 83.69 85 PHE A CA 1
ATOM 638 C C . PHE A 1 85 ? 9.224 0.966 -16.159 1.00 83.69 85 PHE A C 1
ATOM 640 O O . PHE A 1 85 ? 9.592 1.697 -15.247 1.00 83.69 85 PHE A O 1
ATOM 647 N N . ASN A 1 86 ? 7.998 1.042 -16.681 1.00 86.38 86 ASN A N 1
ATOM 648 C CA . ASN A 1 86 ? 7.009 2.010 -16.221 1.00 86.38 86 ASN A CA 1
ATOM 649 C C . ASN A 1 86 ? 6.111 1.415 -15.119 1.00 86.38 86 ASN A C 1
ATOM 651 O O . ASN A 1 86 ? 5.268 0.558 -15.396 1.00 86.38 86 ASN A O 1
ATOM 655 N N . PHE A 1 87 ? 6.243 1.914 -13.888 1.00 83.81 87 PHE A N 1
ATOM 656 C CA . PHE A 1 87 ? 5.403 1.516 -12.755 1.00 83.81 87 PHE A CA 1
ATOM 657 C C . PHE A 1 87 ? 3.922 1.893 -12.909 1.00 83.81 87 PHE A C 1
ATOM 659 O O . PHE A 1 87 ? 3.076 1.260 -12.276 1.00 83.81 87 PHE A O 1
ATOM 666 N N . ASP A 1 88 ? 3.570 2.868 -13.746 1.00 83.25 88 ASP A N 1
ATOM 667 C CA . ASP A 1 88 ? 2.172 3.248 -14.000 1.00 83.25 88 ASP A CA 1
ATOM 668 C C . ASP A 1 88 ? 1.423 2.215 -14.836 1.00 83.25 88 ASP A C 1
ATOM 670 O O . ASP A 1 88 ? 0.207 2.090 -14.727 1.00 83.25 88 ASP A O 1
ATOM 674 N N . SER A 1 89 ? 2.153 1.404 -15.606 1.00 83.81 89 SER A N 1
ATOM 675 C CA . SER A 1 89 ? 1.574 0.262 -16.321 1.00 83.81 89 SER A CA 1
ATOM 676 C C . SER A 1 89 ? 1.210 -0.910 -15.399 1.00 83.81 89 SER A C 1
ATOM 678 O O . SER A 1 89 ? 0.513 -1.833 -15.816 1.00 83.81 89 SER A O 1
ATOM 680 N N . VAL A 1 90 ? 1.664 -0.879 -14.140 1.00 86.69 90 VAL A N 1
ATOM 681 C CA . VAL A 1 90 ? 1.383 -1.912 -13.142 1.00 86.69 90 VAL A CA 1
ATOM 682 C C . VAL A 1 90 ? 0.162 -1.510 -12.319 1.00 86.69 90 VAL A C 1
ATOM 684 O O . VAL A 1 90 ? 0.199 -0.551 -11.543 1.00 86.69 90 VAL A O 1
ATOM 687 N N . THR A 1 91 ? -0.917 -2.284 -12.435 1.00 84.06 91 THR A N 1
ATOM 688 C CA . THR A 1 91 ? -2.119 -2.108 -11.611 1.00 84.06 91 THR A CA 1
ATOM 689 C C . THR A 1 91 ? -1.882 -2.652 -10.204 1.00 84.06 91 THR A C 1
ATOM 691 O O . THR A 1 91 ? -2.129 -3.821 -9.909 1.00 84.06 91 THR A O 1
ATOM 694 N N . CYS A 1 92 ? -1.384 -1.789 -9.326 1.00 83.69 92 CYS A N 1
ATOM 695 C CA . CYS A 1 92 ? -1.264 -2.074 -7.904 1.00 83.69 92 CYS A CA 1
ATOM 696 C C . CYS A 1 92 ? -2.546 -1.691 -7.175 1.00 83.69 92 CYS A C 1
ATOM 698 O O . CYS A 1 92 ? -3.060 -0.591 -7.364 1.00 83.69 92 CYS A O 1
ATOM 700 N N . LEU A 1 93 ? -3.031 -2.583 -6.309 1.00 78.62 93 LEU A N 1
ATOM 701 C CA . LEU A 1 93 ? -4.114 -2.238 -5.397 1.00 78.62 93 LEU A CA 1
ATOM 702 C C . LEU A 1 93 ? -3.639 -1.116 -4.468 1.00 78.62 93 LEU A C 1
ATOM 704 O O . LEU A 1 93 ? -2.567 -1.237 -3.867 1.00 78.62 93 LEU A O 1
ATOM 708 N N . THR A 1 94 ? -4.433 -0.057 -4.333 1.00 78.44 94 THR A N 1
ATOM 709 C CA . THR A 1 94 ? -4.198 0.992 -3.330 1.00 78.44 94 THR A CA 1
ATOM 710 C C . THR A 1 94 ? -4.347 0.423 -1.919 1.00 78.44 94 THR A C 1
ATOM 712 O O . THR A 1 94 ? -4.990 -0.610 -1.733 1.00 78.44 94 THR A O 1
ATOM 715 N N . THR A 1 95 ? -3.816 1.100 -0.899 1.00 75.81 95 THR A N 1
ATOM 716 C CA . THR A 1 95 ? -4.009 0.695 0.507 1.00 75.81 95 THR A CA 1
ATOM 717 C C . THR A 1 95 ? -5.492 0.511 0.843 1.00 75.81 95 THR A C 1
ATOM 719 O O . THR A 1 95 ? -5.867 -0.490 1.447 1.00 75.81 95 THR A O 1
ATOM 722 N N . THR A 1 96 ? -6.360 1.407 0.362 1.00 81.88 96 THR A N 1
ATOM 723 C CA . THR A 1 96 ? -7.823 1.290 0.469 1.00 81.88 96 THR A CA 1
ATOM 724 C C . THR A 1 96 ? -8.334 -0.015 -0.144 1.00 81.88 96 THR A C 1
ATOM 726 O O . THR A 1 96 ? -9.057 -0.764 0.505 1.00 81.88 96 THR A O 1
ATOM 729 N N . GLN A 1 97 ? -7.925 -0.337 -1.373 1.00 81.19 97 GLN A N 1
ATOM 730 C CA . GLN A 1 97 ? -8.351 -1.563 -2.050 1.00 81.19 97 GLN A CA 1
ATOM 731 C C . GLN A 1 97 ? -7.817 -2.828 -1.359 1.00 81.19 97 GLN A C 1
ATOM 733 O O . GLN A 1 97 ? -8.538 -3.818 -1.251 1.00 81.19 97 GLN A O 1
ATOM 738 N N . GLN A 1 98 ? -6.580 -2.796 -0.856 1.00 81.12 98 GLN A N 1
ATOM 739 C CA . GLN A 1 98 ? -5.978 -3.906 -0.112 1.00 81.12 98 GLN A CA 1
ATOM 740 C C . GLN A 1 98 ? -6.708 -4.159 1.212 1.00 81.12 98 GLN A C 1
ATOM 742 O O . GLN A 1 98 ? -6.997 -5.306 1.545 1.00 81.12 98 GLN A O 1
ATOM 747 N N . LEU A 1 99 ? -7.062 -3.098 1.942 1.00 84.25 99 LEU A N 1
ATOM 748 C CA . LEU A 1 99 ? -7.839 -3.194 3.177 1.00 84.25 99 LEU A CA 1
ATOM 749 C C . LEU A 1 99 ? -9.277 -3.661 2.911 1.00 84.25 99 LEU A C 1
ATOM 751 O O . LEU A 1 99 ? -9.763 -4.541 3.619 1.00 84.25 99 LEU A O 1
ATOM 755 N N . ASN A 1 100 ? -9.924 -3.154 1.857 1.00 86.38 100 ASN A N 1
ATOM 756 C CA . ASN A 1 100 ? -11.261 -3.594 1.444 1.00 86.38 100 ASN A CA 1
ATOM 757 C C . ASN A 1 100 ? -11.298 -5.072 1.019 1.00 86.38 100 ASN A C 1
ATOM 759 O O . ASN A 1 100 ? -12.316 -5.734 1.205 1.00 86.38 100 ASN A O 1
ATOM 763 N N . ALA A 1 101 ? -10.190 -5.614 0.500 1.00 83.81 101 ALA A N 1
ATOM 764 C CA . ALA A 1 101 ? -10.064 -7.042 0.203 1.00 83.81 101 ALA A CA 1
ATOM 765 C C . ALA A 1 101 ? -9.941 -7.918 1.466 1.00 83.81 101 ALA A C 1
ATOM 767 O O . ALA A 1 101 ? -10.269 -9.102 1.418 1.00 83.81 101 ALA A O 1
ATOM 768 N N . ILE A 1 102 ? -9.468 -7.359 2.587 1.00 85.12 102 ILE A N 1
ATOM 769 C CA . ILE A 1 102 ? -9.405 -8.053 3.883 1.00 85.12 102 ILE A CA 1
ATOM 770 C C . ILE A 1 102 ? -10.781 -8.051 4.547 1.00 85.12 102 ILE A C 1
ATOM 772 O O . ILE A 1 102 ? -11.226 -9.084 5.050 1.00 85.12 102 ILE A O 1
ATOM 776 N N . GLN A 1 103 ? -11.428 -6.888 4.578 1.00 85.38 103 GLN A N 1
ATOM 777 C CA . GLN A 1 103 ? -12.765 -6.698 5.122 1.00 85.38 103 GLN A CA 1
ATOM 778 C C . GLN A 1 103 ? -13.448 -5.575 4.351 1.00 85.38 103 GLN A C 1
ATOM 780 O O . GLN A 1 103 ? -12.913 -4.471 4.250 1.00 85.38 103 GLN A O 1
ATOM 785 N N . SER A 1 104 ? -14.643 -5.851 3.833 1.00 87.00 104 SER A N 1
ATOM 786 C CA . SER A 1 104 ? -15.402 -4.868 3.059 1.00 87.00 104 SER A CA 1
ATOM 787 C C . SER A 1 104 ? -15.607 -3.576 3.858 1.00 87.00 104 SER A C 1
ATOM 789 O O . SER A 1 104 ? -16.023 -3.622 5.015 1.00 87.00 104 SER A O 1
ATOM 791 N N . GLY A 1 105 ? -15.314 -2.430 3.240 1.00 84.44 105 GLY A N 1
ATOM 792 C CA . GLY A 1 105 ? -15.457 -1.098 3.837 1.00 84.44 105 GLY A CA 1
ATOM 793 C C . GLY A 1 105 ? -14.342 -0.686 4.806 1.00 84.44 105 GLY A C 1
ATOM 794 O O . GLY A 1 105 ? -14.326 0.463 5.248 1.00 84.44 105 GLY A O 1
ATOM 795 N N . LEU A 1 106 ? -13.388 -1.570 5.134 1.00 87.75 106 LEU A N 1
ATOM 796 C CA . LEU A 1 106 ? -12.270 -1.236 6.024 1.00 87.75 106 LEU A CA 1
ATOM 797 C C . LEU A 1 106 ? -11.352 -0.170 5.422 1.00 87.75 106 LEU A C 1
ATOM 799 O O . LEU A 1 106 ? -10.902 0.730 6.126 1.00 87.75 106 LEU A O 1
ATOM 803 N N . GLY A 1 107 ? -11.052 -0.287 4.133 1.00 86.50 107 GLY A N 1
ATOM 804 C CA . GLY A 1 107 ? -10.200 0.654 3.424 1.00 86.50 107 GLY A CA 1
ATOM 805 C C . GLY A 1 107 ? -10.809 2.041 3.347 1.00 86.50 107 GLY A C 1
ATOM 806 O O . GLY A 1 107 ? -10.089 3.018 3.530 1.00 86.50 107 GLY A O 1
ATOM 807 N N . ASP A 1 108 ? -12.119 2.124 3.12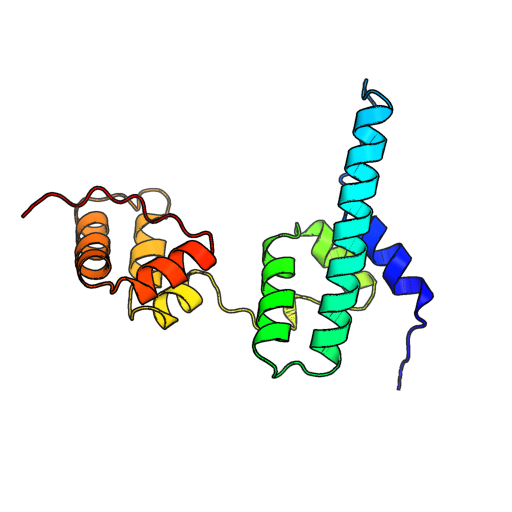1 1.00 88.00 108 ASP A N 1
ATOM 808 C CA . ASP A 1 108 ? -12.832 3.400 3.057 1.00 88.00 108 ASP A CA 1
ATOM 809 C C . ASP A 1 108 ? -12.888 4.050 4.442 1.00 88.00 108 ASP A C 1
ATOM 811 O O . ASP A 1 108 ? -12.487 5.202 4.593 1.00 88.00 108 ASP A O 1
ATOM 815 N N . ALA A 1 109 ? -13.254 3.288 5.479 1.00 86.25 109 ALA A N 1
ATOM 816 C CA . ALA A 1 109 ? -13.257 3.779 6.857 1.00 86.25 109 ALA A CA 1
ATOM 817 C C . ALA A 1 109 ? -11.861 4.236 7.314 1.00 86.25 109 ALA A C 1
ATOM 819 O O . ALA A 1 109 ? -11.725 5.278 7.957 1.00 86.25 109 ALA A O 1
ATOM 820 N N . TYR A 1 110 ? -10.814 3.487 6.955 1.00 86.88 110 TYR A N 1
ATOM 821 C CA . TYR A 1 110 ? -9.434 3.859 7.251 1.00 86.88 110 TYR A CA 1
ATOM 822 C C . TYR A 1 110 ? -9.015 5.125 6.496 1.00 86.88 110 TYR A C 1
ATOM 824 O O . TYR A 1 110 ? -8.463 6.039 7.105 1.00 86.88 110 TYR A O 1
ATOM 832 N N . ALA A 1 111 ? -9.317 5.219 5.199 1.00 86.31 111 ALA A N 1
ATOM 833 C CA . ALA A 1 111 ? -9.004 6.393 4.392 1.00 86.31 111 ALA A CA 1
ATOM 834 C C . ALA A 1 111 ? -9.696 7.648 4.945 1.00 86.31 111 ALA A C 1
ATOM 836 O O . ALA A 1 111 ? -9.032 8.662 5.157 1.00 86.31 111 ALA A O 1
ATOM 837 N N . THR A 1 112 ? -10.990 7.561 5.267 1.00 86.19 112 THR A N 1
ATOM 838 C CA . THR A 1 112 ? -11.751 8.667 5.861 1.00 86.19 112 THR A CA 1
ATOM 839 C C . THR A 1 112 ? -11.200 9.078 7.226 1.00 86.19 112 THR A C 1
ATOM 841 O O . THR A 1 112 ? -11.081 10.271 7.483 1.00 86.19 112 THR A O 1
ATOM 844 N N . PHE A 1 113 ? -10.823 8.127 8.087 1.00 85.88 113 PHE A N 1
ATOM 845 C CA . PHE A 1 113 ? -10.218 8.429 9.390 1.00 85.88 113 PHE A CA 1
ATOM 846 C C . PHE A 1 113 ? -8.815 9.050 9.266 1.00 85.88 113 PHE A C 1
ATOM 848 O O . PHE A 1 113 ? -8.486 9.985 9.994 1.00 85.88 113 PHE A O 1
ATOM 855 N N . SER A 1 114 ? -7.994 8.546 8.340 1.00 84.00 114 SER A N 1
ATOM 856 C CA . SER A 1 114 ? -6.605 8.989 8.130 1.00 84.00 114 SER A CA 1
ATOM 857 C C . SER A 1 114 ? -6.473 10.327 7.390 1.00 84.00 114 SER A C 1
ATOM 859 O O . SER A 1 114 ? -5.401 10.931 7.405 1.00 84.00 114 SER A O 1
ATOM 861 N N . ALA A 1 115 ? -7.544 10.805 6.753 1.00 84.44 115 ALA A N 1
ATOM 862 C CA . ALA A 1 115 ? -7.562 12.090 6.070 1.00 84.44 115 ALA A CA 1
ATOM 863 C C . ALA A 1 115 ? -7.387 13.267 7.049 1.00 84.44 115 ALA A C 1
ATOM 865 O O . ALA A 1 115 ? -7.758 13.197 8.224 1.00 84.44 115 ALA A O 1
ATOM 866 N N . ALA A 1 116 ? -6.864 14.392 6.555 1.00 76.56 116 ALA A N 1
ATOM 867 C CA . ALA A 1 116 ? -6.770 15.622 7.338 1.00 76.56 116 ALA A CA 1
ATOM 868 C C . ALA A 1 116 ? -8.173 16.071 7.798 1.00 76.56 116 ALA A C 1
ATOM 870 O O . ALA A 1 116 ? -9.069 16.256 6.979 1.00 76.56 116 ALA A O 1
ATOM 871 N N . GLY A 1 117 ? -8.375 16.208 9.114 1.00 74.94 117 GLY A N 1
ATOM 872 C CA . GLY A 1 117 ? -9.690 16.503 9.710 1.00 74.94 117 GLY A CA 1
ATOM 873 C C . GLY A 1 117 ? -10.647 15.302 9.796 1.00 74.94 117 GLY A C 1
ATOM 874 O O . GLY A 1 117 ? -11.778 15.449 10.250 1.00 74.94 117 GLY A O 1
ATOM 875 N N . GLY A 1 118 ? -10.201 14.109 9.398 1.00 77.50 118 GLY A N 1
ATOM 876 C CA . GLY A 1 118 ? -10.997 12.883 9.358 1.00 77.50 118 GLY A CA 1
ATOM 877 C C . GLY A 1 118 ? -11.228 12.208 10.711 1.00 77.50 118 GLY A C 1
ATOM 878 O O . GLY A 1 118 ? -12.128 11.378 10.828 1.00 77.50 118 GLY A O 1
ATOM 879 N N . GLN A 1 119 ? -10.480 12.588 11.748 1.00 82.94 119 GLN A N 1
ATOM 880 C CA . GLN A 1 119 ? -10.524 11.998 13.094 1.00 82.94 119 GLN A CA 1
ATOM 881 C C . GLN A 1 119 ? -11.715 12.507 13.931 1.00 82.94 119 GLN A C 1
ATOM 883 O O . GLN A 1 119 ? -11.571 12.934 15.075 1.00 82.94 119 GLN A O 1
ATOM 888 N N . THR A 1 120 ? -12.913 12.502 13.347 1.00 85.31 120 THR A N 1
ATOM 889 C CA . THR A 1 120 ? -14.163 12.860 14.032 1.00 85.31 120 THR A CA 1
ATOM 890 C C . THR A 1 120 ? -14.720 11.664 14.805 1.00 85.31 120 THR A C 1
ATOM 892 O O . THR A 1 120 ? -14.435 10.516 14.467 1.00 85.31 120 THR A O 1
ATOM 895 N N . ALA A 1 121 ? -15.565 11.904 15.813 1.00 84.19 121 ALA A N 1
ATOM 896 C CA . ALA A 1 121 ? -16.192 10.832 16.595 1.00 84.19 121 ALA A CA 1
ATOM 897 C C . ALA A 1 121 ? -16.934 9.806 15.714 1.00 84.19 121 ALA A C 1
ATOM 899 O O . ALA A 1 121 ? -16.787 8.602 15.912 1.00 84.19 121 ALA A O 1
ATOM 900 N N . THR A 1 122 ? -17.653 10.274 14.690 1.00 86.25 122 THR A N 1
ATOM 901 C CA . THR A 1 122 ? -18.389 9.422 13.744 1.00 86.25 122 THR A CA 1
ATOM 902 C C . THR A 1 122 ? -17.461 8.507 12.947 1.00 86.25 122 THR A C 1
ATOM 904 O O . THR A 1 122 ? -17.708 7.306 12.851 1.00 86.25 122 THR A O 1
ATOM 907 N N . ASN A 1 123 ? -16.367 9.047 12.405 1.00 86.31 123 ASN A N 1
ATOM 908 C CA . ASN A 1 123 ? -15.423 8.271 11.595 1.00 86.31 123 ASN A CA 1
ATOM 909 C C . ASN A 1 123 ? -14.626 7.281 12.455 1.00 86.31 123 ASN A C 1
ATOM 911 O O . ASN A 1 123 ? -14.410 6.139 12.048 1.00 86.31 123 ASN A O 1
ATOM 915 N N . THR A 1 124 ? -14.253 7.692 13.670 1.00 84.88 124 THR A N 1
ATOM 916 C CA . THR A 1 124 ? -13.658 6.816 14.688 1.00 84.88 124 THR A CA 1
ATOM 917 C C . THR A 1 124 ? -14.592 5.653 15.012 1.00 84.88 124 THR A C 1
ATOM 919 O O . THR A 1 124 ? -14.164 4.500 15.001 1.00 84.88 124 THR A O 1
ATOM 922 N N . GLN A 1 125 ? -15.883 5.921 15.235 1.00 86.31 125 GLN A N 1
ATOM 923 C CA . GLN A 1 125 ? -16.872 4.887 15.538 1.00 86.31 125 GLN A CA 1
ATOM 924 C C . GLN A 1 125 ? -17.102 3.938 14.353 1.00 86.31 125 GLN A C 1
ATOM 926 O O . GLN A 1 125 ? -17.175 2.727 14.559 1.00 86.31 125 GLN A O 1
ATOM 931 N N . ALA A 1 126 ? -17.146 4.451 13.120 1.00 86.44 126 ALA A N 1
ATOM 932 C CA . ALA A 1 126 ? -17.264 3.634 11.912 1.00 86.44 126 ALA A CA 1
ATOM 933 C C . ALA A 1 126 ? -16.062 2.687 11.737 1.00 8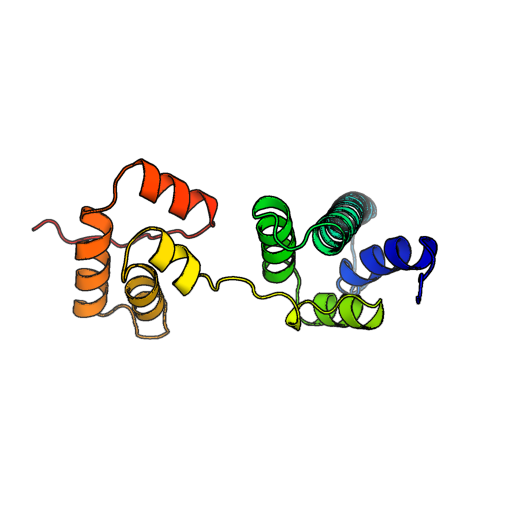6.44 126 ALA A C 1
ATOM 935 O O . ALA A 1 126 ? -16.239 1.487 11.514 1.00 86.44 126 ALA A O 1
ATOM 936 N N . LEU A 1 127 ? -14.837 3.194 11.916 1.00 86.81 127 LEU A N 1
ATOM 937 C CA . LEU A 1 127 ? -13.625 2.374 11.870 1.00 86.81 127 LEU A CA 1
ATOM 938 C C . LEU A 1 127 ? -13.588 1.348 13.017 1.00 86.81 127 LEU A C 1
ATOM 940 O O . LEU A 1 127 ? -13.199 0.195 12.813 1.00 86.81 127 LEU A O 1
ATOM 944 N N . CYS A 1 128 ? -14.045 1.726 14.210 1.00 86.75 128 CYS A N 1
ATOM 945 C CA . CYS A 1 128 ? -14.158 0.834 15.365 1.00 86.75 128 CYS A CA 1
ATOM 946 C C . CYS A 1 128 ? -15.179 -0.293 15.178 1.00 86.75 128 CYS A C 1
ATOM 948 O O . CYS A 1 128 ? -14.894 -1.449 15.498 1.00 86.75 128 CYS A O 1
ATOM 950 N N . ALA A 1 129 ? -16.340 -0.001 14.597 1.00 87.00 129 ALA A N 1
ATOM 951 C CA . ALA A 1 129 ? -17.347 -1.014 14.297 1.00 87.00 129 ALA A CA 1
ATOM 952 C C . ALA A 1 129 ? -16.799 -2.097 13.352 1.00 87.00 129 ALA A C 1
ATOM 954 O O . ALA A 1 129 ? -17.043 -3.281 13.556 1.00 87.00 129 ALA A O 1
ATOM 955 N N . ILE A 1 130 ? -15.985 -1.719 12.363 1.00 88.00 130 ILE A N 1
ATOM 956 C CA . ILE A 1 130 ? -15.366 -2.689 11.449 1.00 88.00 130 ILE A CA 1
ATOM 957 C C . ILE A 1 130 ? -14.235 -3.440 12.154 1.00 88.00 130 ILE A C 1
ATOM 959 O O . ILE A 1 130 ? -14.185 -4.670 12.120 1.00 88.00 130 ILE A O 1
ATOM 963 N N . THR A 1 131 ? -13.330 -2.723 12.820 1.00 86.44 131 THR A N 1
ATOM 964 C CA . THR A 1 131 ? -12.136 -3.325 13.436 1.00 86.44 131 THR A CA 1
ATOM 965 C C . THR A 1 131 ? -12.455 -4.299 14.571 1.00 86.44 131 THR A C 1
ATOM 967 O O . THR A 1 131 ? -11.733 -5.286 14.742 1.00 86.44 131 THR A O 1
ATOM 970 N N . THR A 1 132 ? -13.550 -4.094 15.306 1.00 85.88 132 THR A N 1
ATOM 971 C CA . THR A 1 132 ? -14.021 -5.035 16.342 1.00 85.88 132 THR A CA 1
ATOM 972 C C . THR A 1 132 ? -14.470 -6.380 15.764 1.00 85.88 132 THR A C 1
ATOM 974 O O . THR A 1 132 ? -14.310 -7.401 16.426 1.00 85.88 132 THR A O 1
ATOM 977 N N . THR A 1 133 ? -14.927 -6.415 14.508 1.00 85.44 133 THR A N 1
ATOM 978 C CA . THR A 1 133 ? -15.352 -7.651 13.819 1.00 85.44 133 THR A CA 1
ATOM 979 C C . THR A 1 133 ? -14.209 -8.416 13.143 1.00 85.44 133 THR A C 1
ATOM 981 O O . THR A 1 133 ? -14.412 -9.528 12.655 1.00 85.44 133 THR A O 1
ATOM 984 N N . LEU A 1 134 ? -12.993 -7.854 13.107 1.00 85.94 134 LEU A N 1
ATOM 985 C CA . LEU A 1 134 ? -11.856 -8.473 12.425 1.00 85.94 134 LEU A CA 1
ATOM 986 C C . LEU A 1 134 ? -11.343 -9.712 13.158 1.00 85.94 134 LEU A C 1
ATOM 988 O O . LEU A 1 134 ? -10.929 -9.650 14.321 1.00 85.94 134 LEU A O 1
ATOM 992 N N . THR A 1 135 ? -11.233 -10.811 12.417 1.00 86.06 135 THR A N 1
ATOM 993 C CA . THR A 1 135 ? -10.601 -12.049 12.878 1.00 86.06 135 THR A CA 1
ATOM 994 C C . THR A 1 135 ? -9.092 -11.871 13.112 1.00 86.06 135 THR A C 1
ATOM 996 O O . THR A 1 135 ? -8.449 -11.007 12.500 1.00 86.06 135 THR A O 1
ATOM 999 N N . PRO A 1 136 ? -8.458 -12.737 13.927 1.00 82.56 136 PRO A N 1
ATOM 1000 C CA . PRO A 1 136 ? -7.007 -12.717 14.116 1.00 82.56 136 PRO A CA 1
ATOM 1001 C C . PRO A 1 136 ? -6.207 -12.848 12.808 1.00 82.56 136 PRO A C 1
ATOM 1003 O O . PRO A 1 136 ? -5.146 -12.241 12.669 1.00 82.56 136 PRO A O 1
ATOM 1006 N N . ALA A 1 137 ? -6.710 -13.603 11.826 1.00 79.00 137 ALA A N 1
ATOM 1007 C CA . ALA A 1 137 ? -6.066 -13.755 10.519 1.00 79.00 137 ALA A CA 1
ATOM 1008 C C . ALA A 1 137 ? -6.115 -12.461 9.685 1.00 79.00 137 ALA A C 1
ATOM 1010 O O . ALA A 1 137 ? -5.113 -12.073 9.077 1.00 79.00 137 ALA A O 1
ATOM 1011 N N . GLN A 1 138 ? -7.246 -11.751 9.706 1.00 82.69 138 GLN A N 1
ATOM 1012 C CA . GLN A 1 138 ? -7.381 -10.448 9.051 1.00 82.69 138 GLN A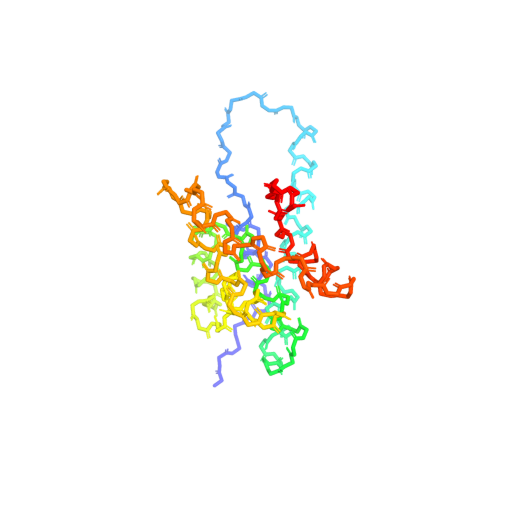 CA 1
ATOM 1013 C C . GLN A 1 138 ? -6.465 -9.405 9.703 1.00 82.69 138 GLN A C 1
ATOM 1015 O O . GLN A 1 138 ? -5.759 -8.690 8.998 1.00 82.69 138 GLN A O 1
ATOM 1020 N N . ARG A 1 139 ? -6.378 -9.380 11.041 1.00 82.81 139 ARG A N 1
ATOM 1021 C CA . ARG A 1 139 ? -5.463 -8.480 11.771 1.00 82.81 139 ARG A CA 1
ATOM 1022 C C . ARG A 1 139 ? -3.995 -8.706 11.400 1.00 82.81 139 ARG A C 1
ATOM 1024 O O . ARG A 1 139 ? -3.280 -7.739 11.152 1.00 82.81 139 ARG A O 1
ATOM 1031 N N . ARG A 1 140 ? -3.564 -9.968 11.274 1.00 80.25 140 ARG A N 1
ATOM 1032 C CA . ARG A 1 140 ? -2.215 -10.309 10.777 1.00 80.25 140 ARG A CA 1
ATOM 1033 C C . ARG A 1 140 ? -1.988 -9.829 9.343 1.00 80.25 140 ARG A C 1
ATOM 1035 O O . ARG A 1 140 ? -0.907 -9.341 9.024 1.00 80.25 140 ARG A O 1
ATOM 1042 N N . SER A 1 141 ? -3.008 -9.941 8.494 1.00 78.81 141 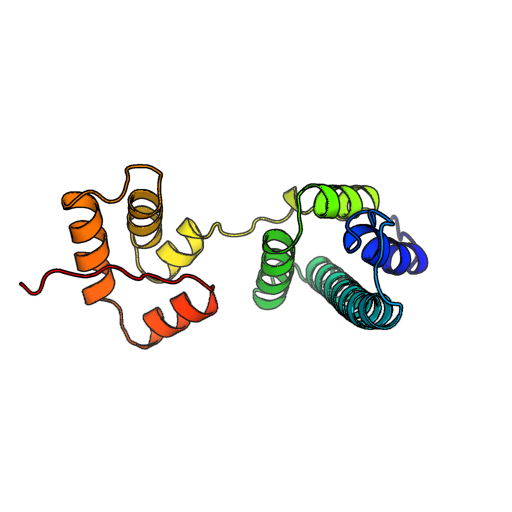SER A N 1
ATOM 1043 C CA . SER A 1 141 ? -2.939 -9.473 7.106 1.00 78.81 141 SER A CA 1
ATOM 1044 C C . SER A 1 141 ? -2.768 -7.953 7.043 1.00 78.81 141 SER A C 1
ATOM 1046 O O . SER A 1 141 ? -1.908 -7.481 6.312 1.00 78.81 141 SER A O 1
ATOM 1048 N N . ILE A 1 142 ? -3.491 -7.195 7.874 1.00 79.81 142 ILE A N 1
ATOM 1049 C CA . ILE A 1 142 ? -3.355 -5.731 7.979 1.00 79.81 142 ILE A CA 1
ATOM 1050 C C . ILE A 1 142 ? -1.942 -5.343 8.436 1.00 79.81 142 ILE A C 1
ATOM 1052 O O . ILE A 1 142 ? -1.304 -4.508 7.796 1.00 79.81 142 ILE A O 1
ATOM 1056 N N . SER A 1 143 ? -1.406 -5.994 9.477 1.00 75.88 143 SER A N 1
ATOM 1057 C CA . SER A 1 143 ? -0.032 -5.723 9.929 1.00 75.88 143 SER A CA 1
ATOM 1058 C C . SER A 1 143 ? 1.020 -6.063 8.869 1.00 75.88 143 SER A C 1
ATOM 1060 O O . SER A 1 143 ? 2.020 -5.363 8.753 1.00 75.88 143 SER A O 1
ATOM 1062 N N . ALA A 1 144 ? 0.785 -7.096 8.050 1.00 71.44 144 ALA A N 1
ATOM 1063 C CA . ALA A 1 144 ? 1.681 -7.471 6.955 1.00 71.44 144 ALA A CA 1
ATOM 1064 C C . ALA A 1 144 ? 1.679 -6.457 5.795 1.00 71.44 144 ALA A C 1
ATOM 1066 O O . ALA A 1 144 ? 2.620 -6.438 5.002 1.00 71.44 144 ALA A O 1
ATOM 1067 N N . LEU A 1 145 ? 0.648 -5.610 5.703 1.00 71.62 145 LEU A N 1
ATOM 1068 C CA . LEU A 1 145 ? 0.606 -4.464 4.792 1.00 71.62 145 LEU A CA 1
ATOM 1069 C C . LEU A 1 145 ? 1.332 -3.230 5.357 1.00 71.62 145 LEU A C 1
ATOM 1071 O O . LEU A 1 145 ? 1.418 -2.219 4.668 1.00 71.62 145 LEU A O 1
ATOM 1075 N N . GLY A 1 146 ? 1.837 -3.283 6.596 1.00 68.50 146 GLY A N 1
ATOM 1076 C CA . GLY A 1 146 ? 2.448 -2.133 7.272 1.00 68.50 146 GLY A CA 1
ATOM 1077 C C . GLY A 1 146 ? 1.437 -1.075 7.728 1.00 68.50 146 GLY A C 1
ATOM 1078 O O . GLY A 1 146 ? 1.829 0.023 8.113 1.00 68.50 146 GLY A O 1
ATOM 1079 N N . VAL A 1 147 ? 0.138 -1.388 7.695 1.00 74.62 147 VAL A N 1
ATOM 1080 C CA . VAL A 1 147 ? -0.925 -0.481 8.136 1.00 74.62 147 VAL A CA 1
ATOM 1081 C C . VAL A 1 147 ? -1.110 -0.626 9.645 1.00 74.62 147 VAL A C 1
ATOM 1083 O O . VAL A 1 147 ? -1.472 -1.695 10.138 1.00 74.62 147 VAL A O 1
ATOM 1086 N N . ILE A 1 148 ? -0.899 0.462 10.385 1.00 70.69 148 ILE A N 1
ATOM 1087 C CA . ILE A 1 148 ? -1.170 0.526 11.824 1.00 70.69 148 ILE A CA 1
ATOM 1088 C C . ILE A 1 148 ? -2.519 1.216 12.025 1.00 70.69 148 ILE A C 1
ATOM 1090 O O . ILE A 1 148 ? -2.663 2.412 11.772 1.00 70.69 148 ILE A O 1
ATOM 1094 N N . ILE A 1 149 ? -3.513 0.460 12.491 1.00 75.19 149 ILE A N 1
ATOM 1095 C CA . ILE A 1 149 ? -4.827 0.993 12.864 1.00 75.19 149 ILE A CA 1
ATOM 1096 C C . ILE A 1 149 ? -4.842 1.180 14.384 1.00 75.19 149 ILE A C 1
ATOM 1098 O O . ILE A 1 149 ? -5.274 0.297 15.122 1.00 75.19 149 ILE A O 1
ATOM 1102 N N . ASN A 1 150 ? -4.313 2.313 14.854 1.00 66.25 150 ASN A N 1
ATOM 1103 C CA . ASN A 1 150 ? -4.298 2.671 16.274 1.00 66.25 150 ASN A CA 1
ATOM 1104 C C . ASN A 1 150 ? -5.495 3.568 16.610 1.00 66.25 150 ASN A C 1
ATOM 1106 O O . ASN A 1 150 ? -5.347 4.765 16.846 1.00 66.25 150 ASN A O 1
ATOM 1110 N N . VAL A 1 151 ? -6.695 2.996 16.551 1.00 72.81 151 VAL A N 1
ATOM 1111 C CA . VAL A 1 151 ? -7.926 3.689 16.935 1.00 72.81 151 VAL A CA 1
ATOM 1112 C C . VAL A 1 151 ? -8.303 3.264 18.354 1.00 72.81 151 VAL A C 1
ATOM 1114 O O . VAL A 1 151 ? -8.493 2.078 18.625 1.00 72.81 151 VAL A O 1
ATOM 1117 N N . GLN A 1 152 ? -8.383 4.220 19.284 1.00 67.88 152 GLN A N 1
ATOM 1118 C CA . GLN A 1 152 ? -8.961 3.962 20.603 1.00 67.88 152 GLN A CA 1
ATOM 1119 C C . GLN A 1 152 ? -10.471 3.852 20.440 1.00 67.88 152 GLN A C 1
ATOM 1121 O O . GLN A 1 152 ? -11.176 4.854 20.333 1.00 67.88 152 GLN A O 1
ATOM 1126 N N . CYS A 1 153 ? -10.959 2.619 20.392 1.00 72.25 153 CYS A N 1
ATOM 1127 C CA . CYS A 1 153 ? -12.388 2.380 20.393 1.00 72.25 153 CYS A CA 1
ATOM 1128 C C . CYS A 1 153 ? -12.934 2.636 21.796 1.00 72.25 153 CYS A C 1
ATOM 1130 O O . CYS A 1 153 ? -12.465 1.983 22.733 1.00 72.25 153 CYS A O 1
ATOM 1132 N N . PRO A 1 154 ? -13.891 3.567 21.966 1.00 59.44 154 PRO A N 1
ATOM 1133 C CA . PRO A 1 154 ? -14.583 3.690 23.235 1.00 59.44 154 PRO A CA 1
ATOM 1134 C C . PRO A 1 154 ? -15.237 2.342 23.544 1.00 59.44 154 PRO A C 1
ATOM 1136 O O . PRO A 1 154 ? -15.910 1.755 22.694 1.00 59.44 154 PRO A O 1
ATOM 1139 N N . SER A 1 155 ? -14.964 1.823 24.740 1.00 51.75 155 SER A N 1
ATOM 1140 C CA . SER A 1 155 ? -15.658 0.659 25.277 1.00 51.75 155 SER A CA 1
ATOM 1141 C C . SER A 1 155 ? -17.140 1.006 25.365 1.00 51.75 155 SER A C 1
ATOM 1143 O O . SER A 1 155 ? -17.492 1.978 26.034 1.00 51.75 155 SER A O 1
ATOM 1145 N N . ILE A 1 156 ? -17.956 0.256 24.626 1.00 48.12 156 ILE A N 1
ATOM 1146 C CA . ILE A 1 156 ? -19.420 0.317 24.691 1.00 48.12 156 ILE A CA 1
ATOM 1147 C C . ILE A 1 156 ? -19.891 -0.039 26.099 1.00 48.12 156 ILE A C 1
ATOM 1149 O O . ILE A 1 156 ? -19.297 -0.979 26.678 1.00 48.12 156 ILE A O 1
#

Foldseek 3Di:
DDPDDPVLQLVLQLVLQDDDDPPDDDDPVVVVVSVVVSSVRSVQQSVLQVVCVVPVPDPVSLVSNLVVVVVGDPVSQVSVVVSPDHPVVRDDQDQLRQLCVLPNCLSVLCVQCPDDVSVDPVSLQVNVVRVVPHDPVSVVSCVVVVHDDPRDDPDD

Organism: NCBI:txid1314674

Sequence (156 aa):
MRFTPLFTLVLAAVAIAAPAPDFDGVEERALDDRAVSFEGIAFGLTAAIRQYRNNPTNKNNLAAICRYKAALSTQQQTNAANLGFNFDSVTCLTTTQQLNAIQSGLGDAYATFSAAGGQTATNTQALCAITTTLTPAQRRSISALGVIINVQCPSI